Protein AF-A0A7R8X2X6-F1 (afdb_monomer_lite)

Structure (mmCIF, N/CA/C/O backbone):
data_AF-A0A7R8X2X6-F1
#
_entry.id   AF-A0A7R8X2X6-F1
#
loop_
_atom_site.group_PDB
_atom_site.id
_atom_site.type_symbol
_atom_site.label_atom_id
_atom_site.label_alt_id
_atom_site.label_comp_id
_atom_site.label_asym_id
_atom_site.label_entity_id
_atom_site.label_seq_id
_atom_site.pdbx_PDB_ins_code
_atom_site.Cartn_x
_atom_site.Cartn_y
_atom_site.Cartn_z
_atom_site.occupancy
_atom_site.B_iso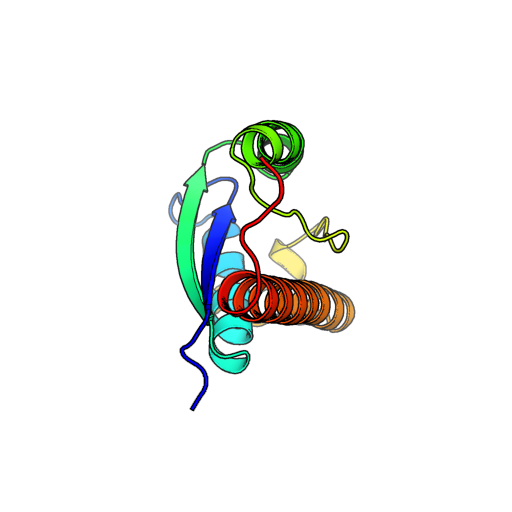_or_equiv
_atom_site.auth_seq_id
_atom_site.auth_comp_id
_atom_site.auth_asym_id
_atom_site.auth_atom_id
_atom_site.pdbx_PDB_model_num
ATOM 1 N N . MET A 1 1 ? 2.105 -15.360 17.613 1.00 47.66 1 MET A N 1
ATOM 2 C CA . M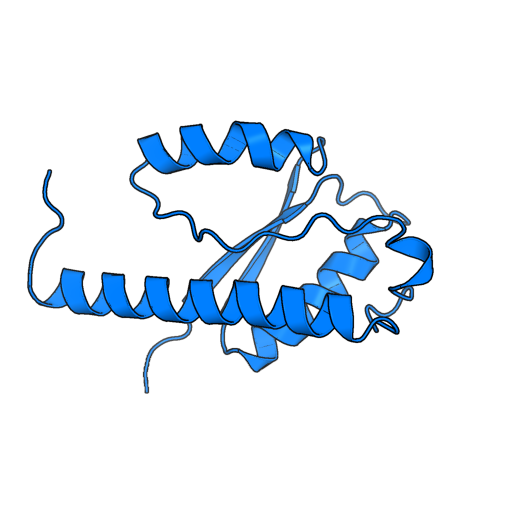ET A 1 1 ? 2.487 -14.728 16.329 1.00 47.66 1 MET A CA 1
ATOM 3 C C . MET A 1 1 ? 1.303 -13.927 15.811 1.00 47.66 1 MET A C 1
ATOM 5 O O . MET A 1 1 ? 0.193 -14.450 15.826 1.00 47.66 1 MET A O 1
ATOM 9 N N . SER A 1 2 ? 1.485 -12.660 15.427 1.00 63.88 2 SER A N 1
ATOM 10 C CA . SER A 1 2 ? 0.389 -11.878 14.844 1.00 63.88 2 SER A CA 1
ATOM 11 C C . SER A 1 2 ? 0.027 -12.451 13.475 1.00 63.88 2 SER A C 1
ATOM 13 O O . SER A 1 2 ? 0.904 -12.588 12.635 1.00 63.88 2 SER A O 1
ATOM 15 N N . LYS A 1 3 ? -1.248 -12.784 13.253 1.00 73.75 3 LYS A N 1
ATOM 16 C CA . LYS A 1 3 ? -1.756 -13.231 11.945 1.00 73.75 3 LYS A CA 1
ATOM 17 C C . LYS A 1 3 ? -1.409 -12.205 10.855 1.00 73.75 3 LYS A C 1
ATOM 19 O O . LYS A 1 3 ? -1.631 -11.013 11.094 1.00 73.75 3 LYS A O 1
ATOM 24 N N . SER A 1 4 ? -0.940 -12.684 9.702 1.00 80.31 4 SER A N 1
ATOM 25 C CA . SER A 1 4 ? -0.636 -11.881 8.514 1.00 80.31 4 SER A CA 1
ATOM 26 C C . SER A 1 4 ? -1.830 -11.018 8.088 1.00 80.31 4 SER A C 1
ATOM 28 O O . SER A 1 4 ? -2.997 -11.362 8.328 1.00 80.31 4 SER A O 1
ATOM 30 N N . LEU A 1 5 ? -1.548 -9.849 7.507 1.00 84.62 5 LEU A N 1
ATOM 31 C CA . LEU A 1 5 ? -2.586 -8.916 7.061 1.00 84.62 5 LEU A CA 1
ATOM 32 C C . LEU A 1 5 ? -3.013 -9.253 5.634 1.00 84.62 5 LEU A C 1
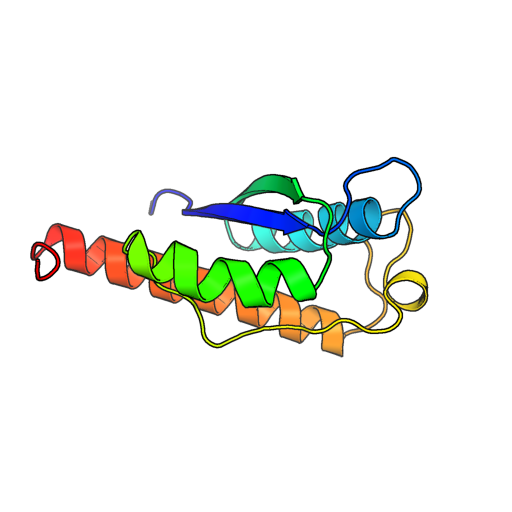ATOM 34 O O . LEU A 1 5 ? -2.175 -9.458 4.762 1.00 84.62 5 LEU A O 1
ATOM 38 N N . ASN A 1 6 ? -4.319 -9.268 5.377 1.00 81.62 6 ASN A N 1
ATOM 39 C CA . ASN A 1 6 ? -4.825 -9.380 4.012 1.00 81.62 6 ASN A CA 1
ATOM 40 C C . ASN A 1 6 ? -4.813 -7.991 3.360 1.00 81.62 6 ASN A C 1
ATOM 42 O O . ASN A 1 6 ? -5.331 -7.039 3.944 1.00 81.62 6 ASN A O 1
ATOM 46 N N . ALA A 1 7 ? -4.259 -7.886 2.156 1.00 81.31 7 ALA A N 1
ATOM 47 C CA . ALA A 1 7 ? -4.245 -6.666 1.358 1.00 81.31 7 ALA A CA 1
ATOM 48 C C . ALA A 1 7 ? -4.770 -6.941 -0.055 1.00 81.31 7 ALA A C 1
ATOM 50 O O . ALA A 1 7 ? -4.554 -8.010 -0.626 1.00 81.31 7 ALA A O 1
ATOM 51 N N . ILE A 1 8 ? -5.449 -5.952 -0.632 1.00 78.94 8 ILE A N 1
ATOM 52 C CA . ILE A 1 8 ? -5.889 -5.987 -2.026 1.00 78.94 8 ILE A CA 1
ATOM 53 C C . ILE A 1 8 ? -5.058 -4.976 -2.808 1.00 78.94 8 ILE A C 1
ATOM 55 O O . ILE A 1 8 ? -5.044 -3.790 -2.479 1.00 78.94 8 ILE A O 1
ATOM 59 N N . LEU A 1 9 ? -4.382 -5.443 -3.856 1.00 79.25 9 LEU A N 1
ATOM 60 C CA . LEU A 1 9 ? -3.689 -4.589 -4.812 1.00 79.25 9 LEU A CA 1
ATOM 61 C C . LEU A 1 9 ? -4.590 -4.374 -6.029 1.00 79.25 9 LEU A C 1
ATOM 63 O O . LEU A 1 9 ? -4.789 -5.291 -6.825 1.00 79.25 9 LEU A O 1
ATOM 67 N N . ILE A 1 10 ? -5.120 -3.161 -6.182 1.00 77.56 10 ILE A N 1
ATOM 68 C CA . ILE A 1 10 ? -5.964 -2.790 -7.324 1.00 77.56 10 ILE A CA 1
ATOM 69 C C . ILE A 1 10 ? -5.084 -2.170 -8.408 1.00 77.56 10 ILE A C 1
ATOM 71 O O . ILE A 1 10 ? -4.455 -1.133 -8.198 1.00 77.56 10 ILE A O 1
ATOM 75 N N . MET A 1 11 ? -5.048 -2.800 -9.579 1.00 75.00 11 MET A N 1
ATOM 76 C CA . MET A 1 11 ? -4.232 -2.375 -10.713 1.00 75.00 11 MET A CA 1
ATOM 77 C C . MET A 1 11 ? -5.075 -2.005 -11.924 1.00 75.00 11 MET A C 1
ATOM 79 O O . MET A 1 11 ? -6.129 -2.581 -12.155 1.00 75.00 11 MET A O 1
ATOM 83 N N . GLY A 1 12 ? -4.548 -1.098 -12.749 1.00 67.50 12 GLY A N 1
ATOM 84 C CA . GLY A 1 12 ? -5.252 -0.515 -13.889 1.00 67.50 12 GLY A CA 1
ATOM 85 C C . GLY A 1 12 ? -5.564 -1.425 -15.084 1.00 67.50 12 GLY A C 1
ATOM 86 O O . GLY A 1 12 ? -6.366 -1.026 -15.917 1.00 67.50 12 GLY A O 1
ATOM 87 N N . SER A 1 13 ? -4.894 -2.569 -15.253 1.00 64.12 13 SER A N 1
ATOM 88 C CA . SER A 1 13 ? -5.175 -3.554 -16.316 1.00 64.12 13 SER A CA 1
ATOM 89 C C . SER A 1 13 ? -4.336 -4.810 -16.098 1.00 64.12 13 SER A C 1
ATOM 91 O O . SER A 1 13 ? -3.125 -4.742 -16.233 1.00 64.12 13 SER A O 1
ATOM 93 N N . THR A 1 14 ? -4.938 -5.976 -15.883 1.00 59.62 14 THR A N 1
ATOM 94 C CA . THR A 1 14 ? -4.221 -7.267 -15.755 1.00 59.62 14 THR A CA 1
ATOM 95 C C . THR A 1 14 ? -4.030 -8.017 -17.076 1.00 59.62 14 THR A C 1
ATOM 97 O O . THR A 1 14 ? -3.684 -9.189 -17.061 1.00 59.62 14 THR A O 1
ATOM 100 N N . ARG A 1 15 ? -4.266 -7.372 -18.225 1.00 66.19 15 ARG A N 1
ATOM 101 C CA . ARG A 1 15 ? -4.060 -7.992 -19.545 1.00 66.19 15 ARG A CA 1
ATOM 102 C C . ARG A 1 15 ? -2.586 -8.360 -19.752 1.00 66.19 15 ARG A C 1
ATOM 104 O O . ARG A 1 15 ? -1.715 -7.537 -19.449 1.00 66.19 15 ARG A O 1
ATOM 111 N N . ASP A 1 16 ? -2.349 -9.534 -20.332 1.00 64.75 16 ASP A N 1
ATOM 112 C CA . ASP A 1 16 ? -1.010 -10.064 -20.602 1.00 64.75 16 ASP A CA 1
ATOM 113 C C . ASP A 1 16 ? -0.147 -9.085 -21.411 1.00 64.75 16 ASP A C 1
ATOM 115 O O . ASP A 1 16 ? -0.626 -8.378 -22.306 1.00 64.75 16 ASP A O 1
ATOM 119 N N . GLY A 1 17 ? 1.142 -9.012 -21.063 1.00 67.38 17 GLY A N 1
ATOM 120 C CA . GLY A 1 17 ? 2.125 -8.158 -21.738 1.00 67.38 17 GLY A CA 1
ATOM 121 C C . GLY A 1 17 ? 2.069 -6.665 -21.377 1.00 67.38 17 GLY A C 1
ATOM 122 O O . GLY A 1 17 ? 2.798 -5.865 -21.964 1.00 67.38 17 GLY A O 1
ATOM 123 N N . ARG A 1 18 ? 1.232 -6.246 -20.414 1.00 73.75 18 ARG A N 1
ATOM 124 C CA . ARG A 1 18 ? 1.198 -4.860 -19.904 1.00 73.75 18 ARG A CA 1
ATOM 125 C C . ARG A 1 18 ? 2.078 -4.679 -18.663 1.00 73.75 18 ARG A C 1
ATOM 127 O O . ARG A 1 18 ? 2.334 -5.607 -17.904 1.00 73.75 18 ARG A O 1
ATOM 134 N N . ASN A 1 19 ? 2.453 -3.425 -18.399 1.00 78.06 19 ASN A N 1
ATOM 135 C CA . ASN A 1 19 ? 3.260 -3.017 -17.238 1.00 78.06 19 ASN A CA 1
ATOM 136 C C . ASN A 1 19 ? 2.733 -3.518 -15.887 1.00 78.06 19 ASN A C 1
ATOM 138 O O . ASN A 1 19 ? 3.506 -3.683 -14.948 1.00 78.06 19 ASN A O 1
ATOM 142 N N . CYS A 1 20 ? 1.428 -3.754 -15.775 1.00 77.44 20 CYS A N 1
ATOM 143 C CA . CYS A 1 20 ? 0.813 -4.211 -14.540 1.00 77.44 20 CYS A CA 1
ATOM 144 C C . CYS A 1 20 ? 1.320 -5.579 -14.085 1.00 77.44 20 CYS A C 1
ATOM 146 O O . CYS A 1 20 ? 1.433 -5.781 -12.886 1.00 77.44 20 CYS A O 1
ATOM 148 N N . GLU A 1 21 ? 1.682 -6.491 -14.988 1.00 81.81 21 GLU A N 1
ATOM 149 C CA . GLU A 1 21 ? 2.228 -7.790 -14.575 1.00 81.81 21 GLU A CA 1
ATOM 150 C C . GLU A 1 21 ? 3.567 -7.616 -13.838 1.00 81.81 21 GLU A C 1
ATOM 152 O O . GLU A 1 21 ? 3.780 -8.174 -12.762 1.00 81.81 21 GLU A O 1
ATOM 157 N N . ARG A 1 22 ? 4.425 -6.738 -14.368 1.00 86.88 22 ARG A N 1
ATOM 158 C CA . ARG A 1 22 ? 5.716 -6.364 -13.772 1.00 86.88 22 ARG A CA 1
ATOM 159 C C . ARG A 1 22 ? 5.533 -5.708 -12.408 1.00 86.88 22 ARG A C 1
ATOM 161 O O . ARG A 1 22 ? 6.167 -6.098 -11.433 1.00 86.88 22 ARG A O 1
ATOM 168 N N . VAL A 1 23 ? 4.611 -4.743 -12.331 1.00 85.44 23 VAL A N 1
ATOM 169 C CA . VAL A 1 23 ? 4.270 -4.050 -11.078 1.00 85.44 23 VAL A CA 1
ATOM 170 C C . VAL A 1 23 ? 3.696 -5.024 -10.056 1.00 85.44 23 VAL A C 1
ATOM 172 O O . VAL A 1 23 ? 4.055 -4.951 -8.888 1.00 85.44 23 VAL A O 1
ATOM 175 N N . SER A 1 24 ? 2.840 -5.956 -10.477 1.00 85.75 24 SER A N 1
ATOM 176 C CA . SER A 1 24 ? 2.274 -6.962 -9.584 1.00 85.75 24 SER A CA 1
ATOM 177 C C . SER A 1 24 ? 3.366 -7.819 -8.969 1.00 85.75 24 SER A C 1
ATOM 179 O O . SER A 1 24 ? 3.376 -7.982 -7.756 1.00 85.75 24 SER A O 1
ATOM 181 N N . LYS A 1 25 ? 4.298 -8.339 -9.777 1.00 88.81 25 LYS A N 1
ATOM 182 C CA . LYS A 1 25 ? 5.425 -9.142 -9.281 1.00 88.81 25 LYS A CA 1
ATOM 183 C C . LYS A 1 25 ? 6.264 -8.347 -8.279 1.00 88.81 25 LYS A C 1
ATOM 185 O O . LYS A 1 25 ? 6.525 -8.838 -7.182 1.00 88.81 25 LYS A O 1
ATOM 190 N N . PHE A 1 26 ? 6.588 -7.101 -8.622 1.00 89.94 26 PHE A N 1
ATOM 191 C CA . PHE A 1 26 ? 7.333 -6.182 -7.765 1.00 89.94 26 PHE A CA 1
ATOM 192 C C . PHE A 1 26 ? 6.646 -5.940 -6.412 1.00 89.94 26 PHE A C 1
ATOM 194 O O . PHE A 1 26 ? 7.228 -6.194 -5.358 1.00 89.94 26 PHE A O 1
ATOM 201 N N . VAL A 1 27 ? 5.384 -5.504 -6.423 1.00 88.75 27 VAL A N 1
ATOM 202 C CA . VAL A 1 27 ? 4.635 -5.190 -5.197 1.00 88.75 27 VAL A CA 1
ATOM 203 C C . VAL A 1 27 ? 4.375 -6.450 -4.377 1.00 88.75 27 VAL A C 1
ATOM 205 O O . VAL A 1 27 ? 4.518 -6.424 -3.158 1.00 88.75 27 VAL A O 1
ATOM 208 N N . SER A 1 28 ? 4.038 -7.572 -5.020 1.00 88.75 28 SER A N 1
ATOM 209 C CA . SER A 1 28 ? 3.847 -8.849 -4.329 1.00 88.75 28 SER A CA 1
ATOM 210 C C . SER A 1 28 ? 5.123 -9.345 -3.649 1.00 88.75 28 SER A C 1
ATOM 212 O O . SER A 1 28 ? 5.015 -9.997 -2.614 1.00 88.75 28 SER A O 1
ATOM 214 N N . LYS A 1 29 ? 6.315 -9.047 -4.184 1.00 90.44 29 LYS A N 1
ATOM 215 C CA . LYS A 1 29 ? 7.591 -9.389 -3.540 1.00 90.44 29 LYS A CA 1
ATOM 216 C C . LYS A 1 29 ? 7.766 -8.621 -2.228 1.00 90.44 29 LYS A C 1
ATOM 218 O O . LYS A 1 29 ? 7.890 -9.252 -1.183 1.00 90.44 29 LYS A O 1
ATOM 223 N N . ILE A 1 30 ? 7.638 -7.293 -2.267 1.00 90.31 30 ILE A N 1
ATOM 224 C CA . ILE A 1 30 ? 7.746 -6.440 -1.069 1.00 90.31 30 ILE A CA 1
ATOM 225 C C . ILE A 1 30 ? 6.661 -6.802 -0.045 1.00 90.31 30 ILE A C 1
ATOM 227 O O . ILE A 1 30 ? 6.906 -6.893 1.154 1.00 90.31 30 ILE A O 1
ATOM 231 N N . ALA A 1 31 ? 5.438 -7.053 -0.507 1.00 88.94 31 ALA A N 1
ATOM 232 C CA . ALA A 1 31 ? 4.336 -7.396 0.379 1.00 88.94 31 ALA A CA 1
ATOM 233 C C . ALA A 1 31 ? 4.542 -8.749 1.084 1.00 88.94 31 ALA A C 1
ATOM 235 O O . ALA A 1 31 ? 4.200 -8.870 2.258 1.00 88.94 31 ALA A O 1
ATOM 236 N N . LYS A 1 32 ? 5.144 -9.742 0.413 1.00 87.44 32 LYS A N 1
ATOM 237 C CA . LYS A 1 32 ? 5.542 -11.009 1.049 1.00 87.44 32 LYS A CA 1
ATOM 238 C C . LYS A 1 32 ? 6.616 -10.797 2.114 1.00 87.44 32 LYS A C 1
ATOM 240 O O . LYS A 1 32 ? 6.509 -11.377 3.187 1.00 87.44 32 LYS A O 1
ATOM 245 N N . GLU A 1 33 ? 7.611 -9.952 1.841 1.00 89.19 33 GLU A N 1
ATOM 246 C CA . GLU A 1 33 ? 8.652 -9.589 2.817 1.00 89.19 33 GLU A CA 1
ATOM 247 C C . GLU A 1 33 ? 8.056 -8.899 4.058 1.00 89.19 33 GLU A C 1
ATOM 249 O O . GLU A 1 33 ? 8.526 -9.103 5.174 1.00 89.19 33 GLU A O 1
ATOM 254 N N . LEU A 1 34 ? 6.966 -8.147 3.880 1.00 87.06 34 LEU A N 1
ATOM 255 C CA . LEU A 1 34 ? 6.222 -7.478 4.950 1.00 87.06 34 LEU A CA 1
ATOM 256 C C . LEU A 1 34 ? 5.053 -8.308 5.526 1.00 87.06 34 LEU A C 1
ATOM 258 O O . LEU A 1 34 ? 4.196 -7.749 6.214 1.00 87.06 34 LEU A O 1
ATOM 262 N N . ASP A 1 35 ? 5.012 -9.622 5.285 1.00 88.00 35 ASP A N 1
ATOM 263 C CA . ASP A 1 35 ? 4.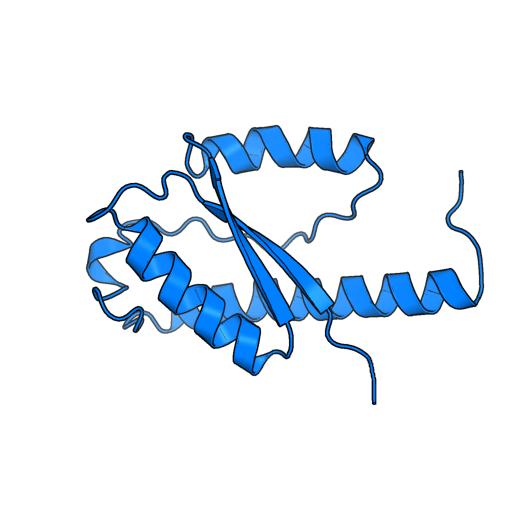003 -10.554 5.825 1.00 88.00 35 ASP A CA 1
ATOM 264 C C . ASP A 1 35 ? 2.539 -10.175 5.490 1.00 88.00 35 ASP A C 1
ATOM 266 O O . ASP A 1 35 ? 1.625 -10.215 6.324 1.00 88.00 35 ASP A O 1
ATOM 270 N N . PHE A 1 36 ? 2.303 -9.786 4.235 1.00 86.69 36 PHE A N 1
ATOM 271 C CA . PHE A 1 36 ? 0.962 -9.597 3.684 1.00 86.69 36 PHE A CA 1
ATOM 272 C C . PHE A 1 36 ? 0.510 -10.789 2.839 1.00 86.69 36 PHE A C 1
ATOM 274 O O . PHE A 1 36 ? 1.241 -11.303 1.992 1.00 86.69 36 PHE A O 1
ATOM 281 N N . ASN A 1 37 ? -0.764 -11.147 2.980 1.00 84.38 37 ASN A N 1
ATOM 282 C CA . ASN A 1 37 ? -1.480 -11.956 2.004 1.00 84.38 37 ASN A CA 1
ATOM 283 C C . ASN A 1 37 ? -2.126 -11.030 0.962 1.00 84.38 37 ASN A C 1
ATOM 285 O O . ASN A 1 37 ? -3.090 -10.327 1.271 1.00 84.38 37 ASN A O 1
ATOM 289 N N . VAL A 1 38 ? -1.581 -11.000 -0.256 1.00 82.44 38 VAL A N 1
ATOM 290 C CA . VAL A 1 38 ? -2.012 -10.068 -1.308 1.00 82.44 38 VAL A CA 1
ATOM 291 C C . VAL A 1 38 ? -2.903 -10.756 -2.329 1.00 82.44 38 VAL A C 1
ATOM 293 O O . VAL A 1 38 ? -2.490 -11.713 -2.977 1.00 82.44 38 VAL A O 1
ATOM 296 N N . THR A 1 39 ? -4.094 -10.199 -2.544 1.00 81.62 39 THR A N 1
ATOM 297 C CA . THR A 1 39 ? -4.928 -10.517 -3.709 1.00 81.62 39 THR A CA 1
ATOM 298 C C . THR A 1 39 ? -4.816 -9.399 -4.736 1.00 81.62 39 THR A C 1
ATOM 300 O O . THR A 1 39 ? -5.001 -8.225 -4.415 1.00 81.62 39 THR A O 1
ATOM 303 N N . VAL A 1 40 ? -4.504 -9.756 -5.978 1.00 77.12 40 VAL A N 1
ATOM 304 C CA . VAL A 1 40 ? -4.328 -8.799 -7.072 1.00 77.12 40 VAL A CA 1
ATOM 305 C C . VAL A 1 40 ? -5.617 -8.724 -7.881 1.00 77.12 40 VAL A C 1
ATOM 307 O O . VAL A 1 40 ? -6.088 -9.735 -8.393 1.00 77.12 40 VAL A O 1
ATOM 310 N N . PHE A 1 41 ? -6.172 -7.521 -8.013 1.00 71.19 41 PHE A N 1
ATOM 311 C CA . PHE A 1 41 ? -7.370 -7.255 -8.805 1.00 71.19 41 PHE A CA 1
ATOM 312 C C . PHE A 1 41 ? -7.040 -6.355 -9.993 1.00 71.19 41 PHE A C 1
ATOM 314 O O . PHE A 1 41 ? -6.475 -5.270 -9.843 1.00 71.19 41 PHE A O 1
ATOM 321 N N . GLY A 1 42 ? -7.426 -6.797 -11.189 1.00 64.88 42 GLY A N 1
ATOM 322 C CA . GLY A 1 42 ? -7.355 -5.996 -12.403 1.00 64.88 42 GLY A CA 1
ATOM 323 C C . GLY A 1 42 ? -8.640 -5.223 -12.631 1.00 64.88 42 GLY A C 1
ATOM 324 O O . GLY A 1 42 ? -9.653 -5.809 -12.990 1.00 64.88 42 GLY A O 1
ATOM 325 N N . MET A 1 43 ? -8.585 -3.906 -12.480 1.00 56.12 43 MET A N 1
ATOM 326 C CA . MET A 1 43 ? -9.663 -2.991 -12.836 1.00 56.12 43 MET A CA 1
ATOM 327 C C . MET A 1 43 ? -9.151 -2.042 -13.913 1.00 56.12 43 MET A C 1
ATOM 329 O O . MET A 1 43 ? -8.185 -1.321 -13.692 1.00 56.12 43 MET A O 1
ATOM 333 N N . MET A 1 44 ? -9.793 -2.015 -15.080 1.00 53.84 44 MET A N 1
ATOM 334 C CA . MET A 1 44 ? -9.511 -1.000 -16.101 1.00 53.84 44 MET A CA 1
ATOM 335 C C . MET A 1 44 ? -9.586 0.408 -15.481 1.00 53.84 44 MET A C 1
ATOM 337 O O . MET A 1 44 ? -10.617 0.763 -14.920 1.00 53.84 44 MET A O 1
ATOM 341 N N . GLY A 1 45 ? -8.528 1.224 -15.574 1.00 58.25 45 GLY A N 1
ATOM 342 C CA . GLY A 1 45 ? -8.615 2.642 -15.170 1.00 58.25 45 GLY A CA 1
ATOM 343 C C . GLY A 1 45 ? -7.355 3.299 -14.599 1.00 58.25 45 GLY A C 1
ATOM 344 O O . GLY A 1 45 ? -7.290 4.527 -14.536 1.00 58.25 45 GLY A O 1
ATOM 345 N N . GLY A 1 46 ? -6.325 2.526 -14.246 1.00 64.94 46 GLY A N 1
ATOM 346 C CA . GLY A 1 46 ? -5.035 3.062 -13.781 1.00 64.94 46 GLY A CA 1
ATOM 347 C C . GLY A 1 46 ? -5.158 3.965 -12.548 1.00 64.94 46 GLY A C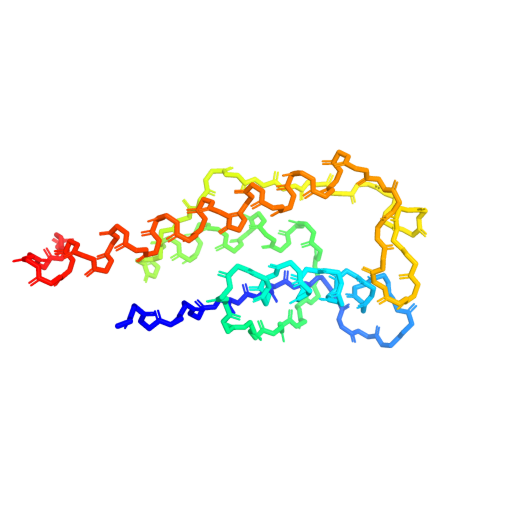 1
ATOM 348 O O . GLY A 1 46 ? -5.995 3.732 -11.681 1.00 64.94 46 GLY A O 1
ATOM 349 N N . SER A 1 47 ? -4.346 5.022 -12.479 1.00 63.09 47 SER A N 1
ATOM 350 C CA . SER A 1 47 ? -4.362 6.000 -11.378 1.00 63.09 47 SER A CA 1
ATOM 351 C C . SER A 1 47 ? -5.730 6.663 -11.163 1.00 63.09 47 SER A C 1
ATOM 353 O O . SER A 1 47 ? -6.097 6.943 -10.025 1.00 63.09 47 SER A O 1
ATOM 355 N N . ARG A 1 48 ? -6.523 6.839 -12.232 1.00 68.44 48 ARG A N 1
ATOM 356 C CA . ARG A 1 48 ? -7.876 7.424 -12.166 1.00 68.44 48 ARG A CA 1
ATOM 357 C C . ARG A 1 48 ? -8.860 6.542 -11.397 1.00 68.44 48 ARG A C 1
ATOM 359 O O . ARG A 1 48 ? -9.720 7.071 -10.699 1.00 68.44 48 ARG A O 1
ATOM 366 N N . ALA A 1 49 ? -8.703 5.217 -11.471 1.00 72.38 49 ALA A N 1
ATOM 367 C CA . ALA A 1 49 ? -9.498 4.302 -10.656 1.00 72.38 49 ALA A CA 1
ATOM 368 C C . ALA A 1 49 ? -9.210 4.514 -9.163 1.00 72.38 49 ALA A C 1
ATOM 370 O O . ALA A 1 49 ? -10.139 4.567 -8.369 1.00 72.38 49 ALA A O 1
ATOM 371 N N . GLY A 1 50 ? -7.943 4.720 -8.787 1.00 70.06 50 GLY A N 1
ATOM 372 C CA . GLY A 1 50 ? -7.556 5.000 -7.401 1.00 70.06 50 GLY A CA 1
ATOM 373 C C . GLY A 1 50 ? -8.188 6.279 -6.839 1.00 70.06 50 GLY A C 1
ATOM 374 O O . GLY A 1 50 ? -8.644 6.277 -5.697 1.00 70.06 50 GLY A O 1
ATOM 375 N N . THR A 1 51 ? -8.268 7.347 -7.641 1.00 75.12 51 THR A N 1
ATOM 376 C CA . THR A 1 51 ? -8.919 8.609 -7.243 1.00 75.12 51 THR A CA 1
ATOM 377 C C . THR A 1 51 ? -10.408 8.424 -6.958 1.00 75.12 51 THR A C 1
ATOM 379 O O . THR A 1 51 ? -10.904 8.966 -5.976 1.00 75.12 51 THR A O 1
ATOM 382 N N . LEU A 1 52 ? -11.111 7.640 -7.781 1.00 81.00 52 LEU A N 1
ATOM 383 C CA . LEU A 1 52 ? -12.546 7.396 -7.607 1.00 81.00 52 LEU A CA 1
ATOM 384 C C . LEU A 1 52 ? -12.842 6.354 -6.526 1.00 81.00 52 LEU A C 1
ATOM 386 O O . LEU A 1 52 ? -13.832 6.481 -5.818 1.00 81.00 52 LEU A O 1
ATOM 390 N N . LEU A 1 53 ? -11.992 5.341 -6.357 1.00 79.38 53 LEU A N 1
ATOM 391 C CA . LEU A 1 53 ? -12.212 4.277 -5.377 1.00 79.38 53 LEU A CA 1
ATOM 392 C C . LEU A 1 53 ? -12.057 4.763 -3.937 1.00 79.38 53 LEU A C 1
ATOM 394 O O . LEU A 1 53 ? -12.809 4.326 -3.076 1.00 79.38 53 LEU A O 1
ATOM 398 N N . ARG A 1 54 ? -11.109 5.665 -3.657 1.00 80.75 54 ARG A N 1
ATOM 399 C CA . ARG A 1 54 ? -10.845 6.140 -2.288 1.00 80.75 54 ARG A CA 1
ATOM 400 C C . ARG A 1 54 ? -12.094 6.664 -1.552 1.00 80.75 54 ARG A C 1
ATOM 402 O O . ARG A 1 54 ? -12.334 6.159 -0.458 1.00 80.75 54 ARG A O 1
ATOM 409 N N . PRO A 1 55 ? -12.898 7.599 -2.100 1.00 86.25 55 PRO A N 1
ATOM 410 C CA . PRO A 1 55 ? -14.113 8.053 -1.420 1.00 86.25 55 PRO A CA 1
ATOM 411 C C . PRO A 1 55 ? -15.139 6.924 -1.236 1.00 86.25 55 PRO A C 1
ATOM 413 O O . PRO A 1 55 ? -15.639 6.748 -0.132 1.00 86.25 55 PRO A O 1
ATOM 416 N N . HIS A 1 56 ? -15.359 6.080 -2.250 1.00 86.06 56 HIS A N 1
ATOM 417 C CA . HIS A 1 56 ? -16.302 4.955 -2.154 1.00 86.06 56 HIS A CA 1
ATOM 418 C C . HIS A 1 56 ? -15.894 3.927 -1.086 1.00 86.06 56 HIS A C 1
ATOM 420 O O . HIS A 1 56 ? -16.728 3.430 -0.338 1.00 86.06 56 HIS A O 1
ATOM 426 N N . LEU A 1 57 ? -14.602 3.599 -0.978 1.00 83.44 57 LEU A N 1
ATOM 427 C CA . LEU A 1 57 ? -14.115 2.681 0.056 1.00 83.44 57 LEU A CA 1
ATOM 428 C C . LEU A 1 57 ? -14.240 3.292 1.460 1.00 83.44 57 LEU A C 1
ATOM 430 O O . LEU A 1 57 ? -14.480 2.559 2.419 1.00 83.44 57 LEU A O 1
ATOM 434 N N . SER A 1 58 ? -14.124 4.618 1.581 1.00 84.25 58 SER A N 1
ATOM 435 C CA . SER A 1 58 ? -14.362 5.324 2.844 1.00 84.25 58 SER A CA 1
ATOM 436 C C . SER A 1 58 ? -15.823 5.226 3.289 1.00 84.25 58 SER A C 1
ATOM 438 O O . SER A 1 58 ? -16.072 5.049 4.478 1.00 84.25 58 SER A O 1
ATOM 440 N N . GLU A 1 59 ? -16.784 5.284 2.361 1.00 86.25 59 GLU A N 1
ATOM 441 C CA . GLU A 1 59 ? -18.213 5.076 2.662 1.00 86.25 59 GLU A CA 1
ATOM 442 C C . GLU A 1 59 ? -18.501 3.654 3.169 1.00 86.25 59 GLU A C 1
ATOM 444 O O . GLU A 1 59 ? -19.381 3.451 4.000 1.00 86.25 59 GLU A O 1
ATOM 449 N N . LEU A 1 60 ? -17.710 2.667 2.737 1.00 85.62 60 LEU A N 1
ATOM 450 C CA . LEU A 1 60 ? -17.775 1.285 3.226 1.00 85.62 60 LEU A CA 1
ATOM 451 C C . LEU A 1 60 ? -17.037 1.072 4.564 1.00 85.62 60 LEU A C 1
ATOM 453 O O . LEU A 1 60 ? -16.836 -0.069 4.984 1.00 85.62 60 LEU A O 1
ATOM 457 N N . GLY A 1 61 ? -16.596 2.145 5.229 1.00 78.50 61 GLY A N 1
ATOM 458 C CA . GLY A 1 61 ? -15.902 2.083 6.517 1.00 78.50 61 GLY A CA 1
ATOM 459 C C . GLY A 1 61 ? -14.448 1.608 6.429 1.00 78.50 61 GLY A C 1
ATOM 460 O O . GLY A 1 61 ? -13.881 1.177 7.436 1.00 78.50 61 GLY A O 1
ATOM 461 N N . MET A 1 62 ? -13.824 1.653 5.244 1.00 83.75 62 MET A N 1
ATOM 462 C CA . MET A 1 62 ? -12.398 1.351 5.101 1.00 83.75 62 MET A CA 1
ATOM 463 C C . MET A 1 62 ? -11.533 2.559 5.467 1.00 83.75 62 MET A C 1
ATOM 465 O O . MET A 1 62 ? -11.829 3.695 5.105 1.00 83.75 62 MET A O 1
ATOM 469 N N . VAL A 1 63 ? -10.403 2.300 6.127 1.00 81.12 63 VAL A N 1
ATOM 470 C CA . VAL A 1 63 ? -9.408 3.330 6.447 1.00 81.12 63 VAL A CA 1
ATOM 471 C C . VAL A 1 63 ? -8.381 3.417 5.324 1.00 81.12 63 VAL A C 1
ATOM 473 O O . VAL A 1 63 ? -7.720 2.432 4.995 1.00 81.12 63 VAL A O 1
ATOM 476 N N . THR A 1 64 ? -8.223 4.605 4.741 1.00 77.75 64 THR A N 1
ATOM 477 C CA . THR A 1 64 ? -7.213 4.861 3.707 1.00 77.75 64 THR A CA 1
ATOM 478 C C . THR A 1 64 ? -5.914 5.372 4.319 1.00 77.75 64 THR A C 1
ATOM 480 O O . THR A 1 64 ? -5.945 6.281 5.145 1.00 77.75 64 THR A O 1
ATOM 483 N N . VAL A 1 65 ? -4.769 4.865 3.857 1.00 81.69 65 VAL A N 1
ATOM 484 C CA . VAL A 1 65 ? -3.459 5.424 4.224 1.00 81.69 65 VAL A CA 1
ATOM 485 C C . VAL A 1 65 ? -3.131 6.674 3.391 1.00 81.69 65 VAL A C 1
ATOM 487 O O . VAL A 1 65 ? -3.505 6.732 2.205 1.00 81.69 65 VAL A O 1
ATOM 490 N N . PRO A 1 66 ? -2.448 7.674 3.980 1.00 79.69 66 PRO A N 1
ATOM 491 C CA . PRO A 1 66 ? -2.054 8.892 3.280 1.00 79.69 66 PRO A CA 1
ATOM 492 C C . PRO A 1 66 ? -0.942 8.640 2.258 1.00 79.69 66 PRO A C 1
ATOM 494 O O . PRO A 1 66 ? -0.915 9.317 1.232 1.00 79.69 66 PRO A O 1
ATOM 497 N N . ALA A 1 67 ? -0.060 7.657 2.479 1.00 81.56 67 ALA A N 1
ATOM 498 C CA . ALA A 1 67 ? 0.961 7.309 1.500 1.00 81.56 67 ALA A CA 1
ATOM 499 C C . ALA A 1 67 ? 0.350 6.849 0.160 1.00 81.56 67 ALA A C 1
ATOM 501 O O . ALA A 1 67 ? -0.572 6.028 0.093 1.00 81.56 67 ALA A O 1
ATOM 502 N N . TYR A 1 68 ? 0.891 7.381 -0.936 1.00 78.00 68 TYR A N 1
ATOM 503 C CA . TYR A 1 68 ? 0.553 6.997 -2.303 1.00 78.00 68 TYR A CA 1
ATOM 504 C C . TYR A 1 68 ? 1.766 7.184 -3.217 1.00 78.00 68 TYR A C 1
ATOM 506 O O . TYR A 1 68 ? 2.653 7.992 -2.940 1.00 78.00 68 TYR A O 1
ATOM 514 N N . VAL A 1 69 ? 1.802 6.445 -4.327 1.00 77.69 69 VAL A N 1
ATOM 515 C CA . VAL A 1 69 ? 2.828 6.611 -5.358 1.00 77.69 69 VAL A CA 1
ATOM 516 C C . VAL A 1 69 ? 2.180 6.702 -6.731 1.00 77.69 69 VAL A C 1
ATOM 518 O O . VAL A 1 69 ? 1.392 5.847 -7.132 1.00 77.69 69 VAL A O 1
ATOM 521 N N . CYS A 1 70 ? 2.533 7.755 -7.459 1.00 73.44 70 CYS A N 1
ATOM 522 C CA . CYS A 1 70 ? 2.278 7.870 -8.886 1.00 73.44 70 CYS A CA 1
ATOM 523 C C . CYS A 1 70 ? 3.582 7.534 -9.600 1.00 73.44 70 CYS A C 1
ATOM 525 O O . CYS A 1 70 ? 4.494 8.357 -9.664 1.00 73.44 70 CYS A O 1
ATOM 527 N N . ALA A 1 71 ? 3.695 6.301 -10.078 1.00 71.06 71 ALA A N 1
ATOM 528 C CA . ALA A 1 71 ? 4.879 5.869 -10.797 1.00 71.06 71 ALA A CA 1
ATOM 529 C C . ALA A 1 71 ? 4.745 6.228 -12.282 1.00 71.06 71 ALA A C 1
ATOM 531 O O . ALA A 1 71 ? 3.984 5.608 -13.029 1.00 71.06 71 ALA A O 1
ATOM 532 N N . ASN A 1 72 ? 5.494 7.245 -12.697 1.00 66.25 72 ASN A N 1
ATOM 533 C CA . ASN A 1 72 ? 5.663 7.596 -14.100 1.00 66.25 72 ASN A CA 1
ATOM 534 C C . ASN A 1 72 ? 6.758 6.693 -14.693 1.00 66.25 72 ASN A C 1
ATOM 536 O O . ASN A 1 72 ? 7.727 6.387 -14.012 1.00 66.25 72 ASN A O 1
ATOM 540 N N . GLN A 1 73 ? 6.612 6.257 -15.947 1.00 72.75 73 GLN A N 1
ATOM 541 C CA . GLN A 1 73 ? 7.628 5.451 -16.653 1.00 72.75 73 GLN A CA 1
ATOM 542 C C . GLN A 1 73 ? 7.979 4.083 -16.021 1.00 72.75 73 GLN A C 1
ATOM 544 O O . GLN A 1 73 ? 9.115 3.628 -16.112 1.00 72.75 73 GLN A O 1
ATOM 549 N N . ILE A 1 74 ? 6.992 3.369 -15.466 1.00 79.62 74 ILE A N 1
ATOM 550 C CA . ILE A 1 74 ? 7.161 2.005 -14.914 1.00 79.62 74 ILE A CA 1
ATOM 551 C C . ILE A 1 74 ? 7.970 1.059 -15.821 1.00 79.62 74 ILE A C 1
ATOM 553 O O . ILE A 1 74 ? 8.729 0.242 -15.312 1.00 79.62 74 ILE A O 1
ATOM 557 N N . THR A 1 75 ? 7.821 1.161 -17.146 1.00 78.44 75 THR A N 1
ATOM 558 C CA . THR A 1 75 ? 8.527 0.298 -18.108 1.00 78.44 75 THR A CA 1
ATOM 559 C C . THR A 1 75 ? 10.053 0.394 -17.993 1.00 78.44 75 THR A C 1
ATOM 561 O O . THR A 1 75 ? 10.734 -0.592 -18.253 1.00 78.44 75 THR A O 1
ATOM 564 N N . ASN A 1 76 ? 10.574 1.563 -17.606 1.00 83.25 76 ASN A N 1
ATOM 565 C CA . ASN A 1 76 ? 12.010 1.824 -17.489 1.00 83.25 76 ASN A CA 1
ATOM 566 C C . ASN A 1 76 ? 12.548 1.421 -16.110 1.00 83.25 76 ASN A C 1
ATOM 568 O O . ASN A 1 76 ? 13.703 1.022 -15.990 1.00 83.25 76 ASN A O 1
ATOM 572 N N . SER A 1 77 ? 11.706 1.522 -15.079 1.00 85.56 77 SER A N 1
ATOM 573 C CA . SER A 1 77 ? 12.102 1.289 -13.688 1.00 85.56 77 SER A CA 1
ATOM 574 C C . SER A 1 77 ? 11.857 -0.140 -13.210 1.00 85.56 77 SER A C 1
ATOM 576 O O . SER A 1 77 ? 12.407 -0.507 -12.177 1.00 85.56 77 SER A O 1
ATOM 578 N N . ILE A 1 78 ? 11.008 -0.928 -13.887 1.00 88.62 78 ILE A N 1
ATOM 579 C CA . ILE A 1 78 ? 10.665 -2.307 -13.497 1.00 88.62 78 ILE A CA 1
ATOM 580 C C . ILE A 1 78 ? 10.761 -3.256 -14.702 1.00 88.62 78 ILE A C 1
ATOM 582 O O . ILE A 1 78 ? 10.080 -3.086 -15.724 1.00 88.62 78 ILE A O 1
ATOM 586 N N . ASN A 1 79 ? 11.584 -4.296 -14.568 1.00 90.25 79 ASN A N 1
ATOM 587 C CA . ASN A 1 79 ? 11.771 -5.325 -15.595 1.00 90.25 79 ASN A CA 1
ATOM 588 C C . ASN A 1 79 ? 10.600 -6.348 -15.623 1.00 90.25 79 ASN A C 1
ATOM 590 O O . ASN A 1 79 ? 9.742 -6.331 -14.734 1.00 90.25 79 ASN A O 1
ATOM 594 N N . PRO A 1 80 ? 10.477 -7.199 -16.665 1.00 87.94 80 PRO A N 1
ATOM 595 C CA . PRO A 1 80 ? 9.431 -8.231 -16.755 1.00 87.94 80 PRO A CA 1
ATOM 596 C C . PRO A 1 80 ? 9.305 -9.156 -15.530 1.00 87.94 80 PRO A C 1
ATOM 598 O O . PRO A 1 80 ? 8.216 -9.660 -15.230 1.00 87.94 80 PRO A O 1
ATOM 601 N N . GLU A 1 81 ? 10.411 -9.358 -14.824 1.00 87.31 81 GLU A N 1
ATOM 602 C CA . GLU A 1 81 ? 10.559 -10.222 -13.657 1.00 87.31 81 GLU A CA 1
ATOM 603 C C . GLU A 1 81 ? 10.064 -9.548 -12.364 1.00 87.31 81 GLU A C 1
ATOM 605 O O . GLU A 1 81 ? 9.858 -10.220 -11.354 1.00 87.31 81 GLU A O 1
ATOM 610 N N . GLY A 1 82 ? 9.785 -8.240 -12.402 1.00 86.06 82 GLY A N 1
ATOM 611 C CA . GLY A 1 82 ? 9.331 -7.464 -11.247 1.00 86.06 82 GLY A CA 1
ATOM 612 C C . GLY A 1 82 ? 10.468 -6.924 -10.381 1.00 86.06 82 GLY A C 1
ATOM 613 O O . GLY A 1 82 ? 10.239 -6.541 -9.234 1.00 86.06 82 GLY A O 1
ATOM 614 N N . GLU A 1 83 ? 11.691 -6.882 -10.896 1.00 90.25 83 GLU A N 1
ATOM 615 C CA . GLU A 1 83 ? 12.811 -6.222 -10.237 1.00 90.25 83 GLU A CA 1
ATOM 616 C C . GLU A 1 83 ? 12.813 -4.741 -10.594 1.00 90.25 83 GLU A C 1
ATOM 618 O O . GLU A 1 83 ? 12.725 -4.353 -11.763 1.00 90.25 83 GLU A O 1
ATOM 623 N N . CYS A 1 84 ? 12.896 -3.907 -9.560 1.00 90.50 84 CYS A N 1
ATOM 624 C CA . CYS A 1 84 ? 12.947 -2.467 -9.720 1.00 90.50 84 CYS A CA 1
ATOM 625 C C . CYS A 1 84 ? 14.403 -1.980 -9.701 1.00 90.50 84 CYS A C 1
ATOM 627 O O . CYS A 1 84 ? 15.176 -2.378 -8.830 1.00 90.50 84 CYS A O 1
ATOM 629 N N . SER A 1 85 ? 14.784 -1.115 -10.638 1.00 91.50 85 SER A N 1
ATOM 630 C CA . SER A 1 85 ? 16.096 -0.449 -10.663 1.00 91.50 85 SER A CA 1
ATOM 631 C C . SER A 1 85 ? 16.088 0.915 -9.964 1.00 91.50 85 SER A C 1
ATOM 633 O O . SER A 1 85 ? 17.146 1.455 -9.663 1.00 91.50 85 SER A O 1
ATOM 635 N N . ASP A 1 86 ? 14.905 1.465 -9.684 1.00 90.00 86 ASP A N 1
ATOM 636 C CA . ASP A 1 86 ? 14.717 2.766 -9.044 1.00 90.00 86 ASP A CA 1
ATOM 637 C C . ASP A 1 86 ? 14.540 2.606 -7.525 1.00 90.00 86 ASP A C 1
ATOM 639 O O . ASP A 1 86 ? 13.469 2.240 -7.031 1.00 90.00 86 ASP A O 1
ATOM 643 N N . ASP A 1 87 ? 15.595 2.908 -6.768 1.00 91.06 87 ASP A N 1
ATOM 644 C CA . ASP A 1 87 ? 15.581 2.808 -5.305 1.00 91.06 87 ASP A CA 1
ATOM 645 C C . ASP A 1 87 ? 14.623 3.810 -4.641 1.00 91.06 87 ASP A C 1
ATOM 647 O O . ASP A 1 87 ? 14.069 3.529 -3.575 1.00 91.06 87 ASP A O 1
ATOM 651 N N . THR A 1 88 ? 14.333 4.945 -5.289 1.00 89.56 88 THR A N 1
ATOM 652 C CA . THR A 1 88 ? 13.323 5.891 -4.790 1.00 89.56 88 THR A CA 1
ATOM 653 C C . THR A 1 88 ? 11.928 5.282 -4.890 1.00 89.56 88 THR A C 1
ATOM 655 O O . THR A 1 88 ? 11.117 5.418 -3.969 1.00 89.56 88 THR A O 1
ATOM 658 N N . LEU A 1 89 ? 11.631 4.598 -5.998 1.00 88.00 89 LEU A N 1
ATOM 659 C CA . LEU A 1 89 ? 10.364 3.893 -6.174 1.00 88.00 89 LEU A CA 1
ATOM 660 C C . LEU A 1 89 ? 10.220 2.738 -5.173 1.00 88.00 89 LEU A C 1
ATOM 662 O O . LEU A 1 89 ? 9.143 2.594 -4.587 1.00 88.00 89 LEU A O 1
ATOM 666 N N . LYS A 1 90 ? 11.290 1.969 -4.927 1.00 90.19 90 LYS A N 1
ATOM 667 C CA . LYS A 1 90 ? 11.314 0.925 -3.884 1.00 90.19 90 LYS A CA 1
ATOM 668 C C . LYS A 1 90 ? 10.980 1.483 -2.512 1.00 90.19 90 LYS A C 1
ATOM 670 O O . LYS A 1 90 ? 9.997 1.050 -1.917 1.00 90.19 90 LYS A O 1
ATOM 675 N N . GLY A 1 91 ? 11.711 2.505 -2.065 1.00 91.25 91 GLY A N 1
ATOM 676 C CA . GLY A 1 91 ? 11.498 3.100 -0.747 1.00 91.25 91 GLY A CA 1
ATOM 677 C C . GLY A 1 91 ? 10.081 3.658 -0.572 1.00 91.25 91 GLY A C 1
ATOM 678 O O . GLY A 1 91 ? 9.455 3.465 0.470 1.00 91.25 91 GLY A O 1
ATOM 679 N N . LYS A 1 92 ? 9.512 4.288 -1.612 1.00 90.06 92 LYS A N 1
ATOM 680 C CA . LYS A 1 92 ? 8.111 4.751 -1.586 1.00 90.06 92 LYS A CA 1
ATOM 681 C C . LYS A 1 92 ? 7.116 3.593 -1.482 1.00 90.06 92 LYS A C 1
ATOM 683 O O . LYS A 1 92 ? 6.139 3.706 -0.744 1.00 90.06 92 LYS A O 1
ATOM 688 N N . MET A 1 93 ? 7.340 2.500 -2.211 1.00 88.69 93 MET A N 1
ATOM 689 C CA . MET A 1 93 ? 6.457 1.333 -2.180 1.00 88.69 93 MET A CA 1
ATOM 690 C C . MET A 1 93 ? 6.510 0.613 -0.828 1.00 88.69 93 MET A C 1
ATOM 692 O O . MET A 1 93 ? 5.466 0.301 -0.253 1.00 88.69 93 MET A O 1
ATOM 696 N N . GLU A 1 94 ? 7.711 0.415 -0.284 1.00 91.12 94 GLU A N 1
ATOM 697 C CA . GLU A 1 94 ? 7.918 -0.120 1.064 1.00 91.12 94 GLU A CA 1
ATOM 698 C C . GLU A 1 94 ? 7.213 0.739 2.111 1.00 91.12 94 GLU A C 1
ATOM 700 O O . GLU A 1 94 ? 6.483 0.213 2.951 1.00 91.12 94 GLU A O 1
ATOM 705 N N . ARG A 1 95 ? 7.349 2.067 2.018 1.00 91.31 95 ARG A N 1
ATOM 706 C CA . ARG A 1 95 ? 6.697 2.996 2.941 1.00 91.31 95 ARG A CA 1
ATOM 707 C C . ARG A 1 95 ? 5.174 2.851 2.940 1.00 91.31 95 ARG A C 1
ATOM 709 O O . ARG A 1 95 ? 4.577 2.831 4.014 1.00 91.31 95 ARG A O 1
ATOM 716 N N . ILE A 1 96 ? 4.546 2.722 1.767 1.00 89.06 96 ILE A N 1
ATOM 717 C CA . ILE A 1 96 ? 3.089 2.518 1.654 1.00 89.06 96 ILE A CA 1
ATOM 718 C C . ILE A 1 96 ? 2.664 1.240 2.382 1.00 89.06 96 ILE A C 1
ATOM 720 O O . ILE A 1 96 ? 1.700 1.254 3.148 1.00 89.06 96 ILE A O 1
ATOM 724 N N . LEU A 1 97 ? 3.380 0.137 2.161 1.00 89.50 97 LEU A N 1
ATOM 725 C CA . LEU A 1 97 ? 3.051 -1.150 2.772 1.00 89.50 97 LEU A CA 1
ATOM 726 C C . LEU A 1 97 ? 3.321 -1.156 4.282 1.00 89.50 97 LEU A C 1
ATOM 728 O O . LEU A 1 97 ? 2.529 -1.716 5.036 1.00 89.50 97 LEU A O 1
ATOM 732 N N . GLN A 1 98 ? 4.378 -0.490 4.747 1.00 91.69 98 GLN A N 1
ATOM 733 C CA . GLN A 1 98 ? 4.647 -0.306 6.175 1.00 91.69 98 GLN A CA 1
ATOM 734 C C . GLN A 1 98 ? 3.557 0.528 6.860 1.00 91.69 98 GLN A C 1
ATOM 736 O O . GLN A 1 98 ? 3.092 0.153 7.937 1.00 91.69 98 GLN A O 1
ATOM 741 N N . GLU A 1 99 ? 3.103 1.622 6.240 1.00 91.31 99 GLU A N 1
ATOM 742 C CA . GLU A 1 99 ? 1.973 2.400 6.763 1.00 91.31 99 GLU A CA 1
ATOM 743 C C . GLU A 1 99 ? 0.699 1.557 6.810 1.00 91.31 99 GLU A C 1
ATOM 745 O O . GLU A 1 99 ? 0.033 1.507 7.844 1.00 91.31 99 GLU A O 1
ATOM 750 N N . LEU A 1 100 ? 0.388 0.829 5.734 1.00 88.62 100 LEU A N 1
ATOM 751 C CA . LEU A 1 100 ? -0.759 -0.077 5.699 1.00 88.62 100 LEU A CA 1
ATOM 752 C C . LEU A 1 100 ? -0.677 -1.134 6.807 1.00 88.62 100 LEU A C 1
ATOM 754 O O . LEU A 1 100 ? -1.683 -1.441 7.449 1.00 88.62 100 LEU A O 1
ATOM 758 N N . GLN A 1 101 ? 0.524 -1.657 7.068 1.00 90.69 101 GLN A N 1
ATOM 759 C CA . GLN A 1 101 ? 0.757 -2.635 8.124 1.00 90.69 101 GLN A CA 1
ATOM 760 C C . GLN A 1 101 ? 0.484 -2.030 9.501 1.00 90.69 101 GLN A C 1
ATOM 762 O O . GLN A 1 101 ? -0.190 -2.647 10.329 1.00 90.69 101 GLN A O 1
ATOM 767 N N . TRP A 1 102 ? 0.991 -0.820 9.737 1.00 91.44 102 TRP A N 1
ATOM 768 C CA . TRP A 1 102 ? 0.804 -0.110 10.993 1.00 91.44 102 TRP A CA 1
ATOM 769 C C . TRP A 1 102 ? -0.676 0.185 11.252 1.00 91.44 102 TRP A C 1
ATOM 771 O O . TRP A 1 102 ? -1.199 -0.231 12.284 1.00 91.44 102 TRP A O 1
ATOM 781 N N . TYR A 1 103 ? -1.379 0.797 10.292 1.00 90.44 103 TYR A N 1
ATOM 782 C CA . TYR A 1 103 ? -2.809 1.098 10.422 1.00 90.44 103 TYR A CA 1
ATOM 783 C C . TYR A 1 103 ? -3.642 -0.174 10.601 1.00 90.44 103 TYR A C 1
ATOM 785 O O . TYR A 1 103 ? -4.490 -0.239 11.490 1.00 90.44 103 TYR A O 1
ATOM 793 N N . GLY A 1 104 ? -3.376 -1.216 9.807 1.00 89.00 104 GLY A N 1
ATOM 794 C CA . GLY A 1 104 ? -4.086 -2.490 9.911 1.00 89.00 104 GLY A CA 1
ATOM 795 C C . GLY A 1 104 ? -3.934 -3.138 11.289 1.00 89.00 104 GLY A C 1
ATOM 796 O O . GLY A 1 104 ? -4.914 -3.628 11.856 1.00 89.00 104 GLY A O 1
ATOM 797 N N . ARG A 1 105 ? -2.725 -3.103 11.866 1.00 90.56 105 ARG A N 1
ATOM 798 C CA . ARG A 1 105 ? -2.472 -3.594 13.230 1.00 90.56 105 ARG A CA 1
ATOM 799 C C . ARG A 1 105 ? -3.131 -2.709 14.283 1.00 90.56 105 ARG A C 1
ATOM 801 O O . ARG A 1 105 ? -3.808 -3.247 15.152 1.00 90.56 105 ARG A O 1
ATOM 808 N N . ALA A 1 106 ? -2.997 -1.388 14.178 1.00 90.75 106 ALA A N 1
ATOM 809 C CA . ALA A 1 106 ? -3.582 -0.440 15.122 1.00 90.75 106 ALA A CA 1
ATOM 810 C C . ALA A 1 106 ? -5.109 -0.593 15.209 1.00 90.75 106 ALA A C 1
ATOM 812 O O . ALA A 1 106 ? -5.656 -0.748 16.298 1.00 90.75 106 ALA A O 1
ATOM 813 N N . ILE A 1 107 ? -5.793 -0.657 14.062 1.00 88.19 107 ILE A N 1
ATOM 814 C CA . ILE A 1 107 ? -7.249 -0.846 14.002 1.00 88.19 107 ILE A CA 1
ATOM 815 C C . ILE A 1 107 ? -7.643 -2.215 14.561 1.00 88.19 107 ILE A C 1
ATOM 817 O O . ILE A 1 107 ? -8.650 -2.332 15.254 1.00 88.19 107 ILE A O 1
ATOM 821 N N . LYS A 1 108 ? -6.864 -3.267 14.285 1.00 87.38 108 LYS A N 1
ATOM 822 C CA . LYS A 1 108 ? -7.132 -4.607 14.823 1.00 87.38 108 LYS A CA 1
ATOM 823 C C . LYS A 1 108 ? -7.019 -4.645 16.348 1.00 87.38 108 LYS A C 1
ATOM 825 O O . LYS A 1 108 ? -7.873 -5.258 16.982 1.00 87.38 108 LYS A O 1
ATOM 830 N N . THR A 1 109 ? -6.001 -3.997 16.911 1.00 91.00 109 THR A N 1
ATOM 831 C CA . THR A 1 109 ? -5.834 -3.860 18.363 1.00 91.00 109 THR A CA 1
ATOM 832 C C . THR A 1 109 ? -6.994 -3.069 18.957 1.00 91.00 109 THR A C 1
ATOM 834 O O . THR A 1 109 ? -7.689 -3.591 19.824 1.00 91.00 109 THR A O 1
ATOM 837 N N . ALA A 1 110 ? -7.300 -1.887 18.410 1.00 90.38 110 ALA A N 1
ATOM 838 C CA . ALA A 1 110 ? -8.413 -1.061 18.876 1.00 90.38 110 ALA A CA 1
ATOM 839 C C . ALA A 1 110 ? -9.746 -1.829 18.851 1.00 90.38 110 ALA A C 1
ATOM 841 O O . ALA A 1 110 ? -10.463 -1.837 19.843 1.00 90.38 110 ALA A O 1
ATOM 842 N N . ARG A 1 111 ? -10.028 -2.578 17.772 1.00 86.38 111 ARG A N 1
ATOM 843 C CA . ARG A 1 111 ? -11.229 -3.426 17.643 1.00 86.38 111 ARG A CA 1
ATOM 844 C C . ARG A 1 111 ? -11.340 -4.537 18.686 1.00 86.38 111 ARG A C 1
ATOM 846 O O . ARG A 1 111 ? -12.442 -5.042 18.890 1.00 86.38 111 ARG A O 1
ATOM 853 N N . SER A 1 112 ? -10.225 -4.982 19.265 1.00 90.31 112 SER A N 1
ATOM 854 C CA . SER A 1 112 ? -10.238 -5.998 20.324 1.00 90.31 112 SER A CA 1
ATOM 855 C C . SER A 1 112 ? -10.606 -5.421 21.691 1.00 90.31 112 SER A C 1
ATOM 857 O O . SER A 1 112 ? -11.097 -6.156 22.542 1.00 90.31 112 SER A O 1
ATOM 859 N N . GLU A 1 113 ? -10.422 -4.112 21.868 1.00 92.25 113 GLU A N 1
ATOM 860 C CA . GLU A 1 113 ? -10.708 -3.389 23.108 1.00 92.25 113 GLU A CA 1
ATOM 861 C C . GLU A 1 113 ? -12.074 -2.701 23.051 1.00 92.25 113 GLU A C 1
ATOM 863 O O . GLU A 1 113 ? -12.871 -2.796 23.983 1.00 92.25 113 GLU A O 1
ATOM 868 N N . THR A 1 114 ? -12.368 -2.015 21.945 1.00 87.88 114 THR A N 1
ATOM 869 C CA . THR A 1 114 ? -13.587 -1.227 21.759 1.00 87.88 114 THR A CA 1
ATOM 870 C C . THR A 1 114 ? -14.134 -1.386 20.342 1.00 87.88 114 THR A C 1
ATOM 872 O O . THR A 1 114 ? -13.405 -1.601 19.371 1.00 87.88 114 THR A O 1
ATOM 875 N N . LYS A 1 115 ? -15.462 -1.316 20.194 1.00 81.44 115 LYS A N 1
ATOM 876 C CA . LYS A 1 115 ? -16.076 -1.309 18.860 1.00 81.44 115 LYS A CA 1
ATOM 877 C C . LYS A 1 115 ? -15.816 0.048 18.190 1.00 81.44 115 LYS A C 1
ATOM 879 O O . LYS A 1 115 ? -15.827 1.058 18.893 1.00 81.44 115 LYS A O 1
ATOM 884 N N . PRO A 1 116 ? -15.619 0.089 16.858 1.00 77.56 116 PRO A N 1
ATOM 885 C CA . PRO A 1 116 ? -15.581 1.353 16.135 1.00 77.56 116 PRO A CA 1
ATOM 886 C C . PRO A 1 116 ? -16.844 2.175 16.433 1.00 77.56 116 PRO A C 1
ATOM 888 O O . PRO A 1 116 ? -17.919 1.574 16.547 1.00 77.56 116 PRO A O 1
ATOM 891 N N . PRO A 1 117 ? -16.735 3.507 16.560 1.00 72.56 117 PRO A N 1
ATOM 892 C CA . PRO A 1 117 ? -17.908 4.363 16.661 1.00 72.56 117 PRO A CA 1
ATOM 893 C C . PRO A 1 117 ? -18.7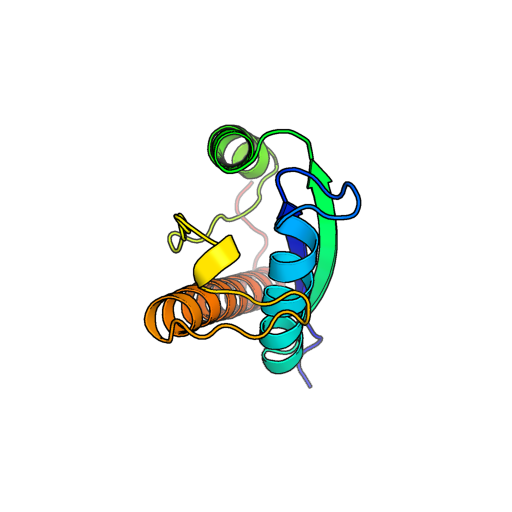63 4.177 15.401 1.00 72.56 117 PRO A C 1
ATOM 895 O O . PRO A 1 117 ? -18.249 4.272 14.286 1.00 72.56 117 PRO A O 1
ATOM 898 N N . THR A 1 118 ? -20.033 3.829 15.601 1.00 60.38 118 THR A N 1
ATOM 899 C CA . THR A 1 118 ? -21.073 3.764 14.561 1.00 60.38 118 THR A CA 1
ATOM 900 C C . THR A 1 118 ? -21.702 5.121 14.348 1.00 60.38 118 THR A C 1
ATOM 902 O O . THR A 1 118 ? -22.011 5.754 15.385 1.00 60.38 118 THR A O 1
#

Radius of gyration: 15.21 Å; chains: 1; bounding box: 37×24×45 Å

Organism: NCBI:txid69355

InterPro domains:
  IPR029039 Flavoprotein-like superfamily [G3DSA:3.40.50.360] (38-116)
  IPR029039 Flavoprotein-like superfamily [SSF52218] (8-103)

Secondary structure (DSSP, 8-state):
-PPPEEEEEEES---TTSHHHHHHHHHHHHHHHTTEEEEEEE-TTHHHHHHHHHHHHHHTTPPPPS-----TTHHHHB-TTS-B--HHHHHHHHHHHHHHHHHHHHHHHHHHHSPPP-

Sequence (118 aa):
MSKSLNAILIMGSTRDGRNCERVSKFVSKIAKELDFNVTVFGMMGGSRAGTLLRPHLSELGMVTVPAYVCANQITNSINPEGECSDDTLKGKMERILQELQWYGRAIKTARSETKPPT

Foldseek 3Di:
DDQAAEDEAEAQAPDPPDLVLLQCLQLVVLSVVVRYDYDYHHDHDGVNCVVVVVVVVVVVVDDDDPQDDDDDPSVVQTDNNNDGPDVVVVVSSNVRSVRVVVVRVVVVVCVVVDNPDD

pLDDT: mean 81.24, std 9.78, range [47.66, 92.25]